Protein AF-X1J2A8-F1 (afdb_monomer_lite)

Secondary structure (DSSP, 8-state):
------HHHHHHHHHHHHHHHHTB-TTSPBPTT-SB-S--EEEEEEE-TTSEEEEEETTEEEEEEE--SSEEEE-SSSS-EEEE-SSEEEEEEE---BSSS-TTSSSPPP-EEEEEEE-----

Sequence (123 aa):
GYTVFNTDEGIKAIKDQLTNLLSIDSNLTPVSNSYWSKNMNYKVYFYDDSGTRKVYTNGILTSEGSFTYPFTHRDDWTSYYTVISEPTVVVTINAGPGKFRLKLVDPIPDIIRSSSHEWEAKK

Structure (mmCIF, N/CA/C/O backbone):
data_AF-X1J2A8-F1
#
_entry.id   AF-X1J2A8-F1
#
loop_
_atom_site.group_PDB
_atom_site.id
_atom_site.type_symbol
_atom_site.label_atom_id
_atom_site.label_alt_id
_atom_site.label_comp_id
_atom_site.label_asym_id
_atom_site.label_entity_id
_atom_site.label_seq_id
_atom_site.pdbx_PDB_ins_code
_atom_site.Cartn_x
_atom_site.Cartn_y
_atom_site.Cartn_z
_atom_site.occupancy
_atom_site.B_iso_or_equiv
_atom_site.auth_seq_id
_atom_site.auth_comp_id
_atom_site.auth_asym_id
_atom_site.auth_atom_id
_atom_site.pdbx_PDB_model_num
ATOM 1 N N . GLY A 1 1 ? 12.972 -13.974 -14.569 1.00 66.50 1 GLY A N 1
ATOM 2 C CA . GLY A 1 1 ? 11.847 -14.074 -15.523 1.00 66.50 1 GLY A CA 1
ATOM 3 C C . GLY A 1 1 ? 11.122 -12.747 -15.530 1.00 66.50 1 GLY A C 1
ATOM 4 O O . GLY A 1 1 ? 11.331 -12.006 -14.587 1.00 66.50 1 GLY A O 1
ATOM 5 N N . TYR A 1 2 ? 10.336 -12.446 -16.563 1.00 84.56 2 TYR A N 1
ATOM 6 C CA . TYR A 1 2 ? 9.557 -11.203 -16.636 1.00 84.56 2 TYR A CA 1
ATOM 7 C C . TYR A 1 2 ? 8.244 -11.358 -15.857 1.00 84.56 2 TYR A C 1
ATOM 9 O O . TYR A 1 2 ? 7.451 -12.247 -16.168 1.00 84.56 2 TYR A O 1
ATOM 17 N N . THR A 1 3 ? 8.030 -10.521 -14.849 1.00 90.19 3 THR A N 1
ATOM 18 C CA . THR A 1 3 ? 6.923 -10.583 -13.892 1.00 90.19 3 THR A CA 1
ATOM 19 C C . THR A 1 3 ? 6.175 -9.259 -13.910 1.00 90.19 3 THR A C 1
ATOM 21 O O . THR A 1 3 ? 6.776 -8.205 -13.733 1.00 90.19 3 THR A O 1
ATOM 24 N N . VAL A 1 4 ? 4.858 -9.316 -14.101 1.00 93.75 4 VAL A N 1
ATOM 25 C CA . VAL A 1 4 ? 3.956 -8.158 -14.043 1.00 93.75 4 VAL A CA 1
ATOM 26 C C . VAL A 1 4 ? 2.805 -8.514 -13.117 1.00 93.75 4 VAL A C 1
ATOM 28 O O . VAL A 1 4 ? 2.193 -9.575 -13.271 1.00 93.75 4 VAL A O 1
ATOM 31 N N . PHE A 1 5 ? 2.520 -7.659 -12.137 1.00 94.62 5 PHE A N 1
ATOM 32 C CA . PHE A 1 5 ? 1.492 -7.959 -11.146 1.00 94.62 5 PHE A CA 1
ATOM 33 C C . PHE A 1 5 ? 0.088 -7.686 -11.692 1.00 94.62 5 PHE A C 1
ATOM 35 O O . PHE A 1 5 ? -0.183 -6.644 -12.289 1.00 94.62 5 PHE A O 1
ATOM 42 N N . ASN A 1 6 ? -0.852 -8.591 -11.407 1.00 95.75 6 ASN A N 1
ATOM 43 C CA . ASN A 1 6 ? -2.274 -8.280 -11.519 1.00 95.75 6 ASN A CA 1
ATOM 44 C C . ASN A 1 6 ? -2.678 -7.429 -10.308 1.00 95.75 6 ASN A C 1
ATOM 46 O O . ASN A 1 6 ? -2.977 -7.955 -9.234 1.00 95.75 6 ASN A O 1
ATOM 50 N N . THR A 1 7 ? -2.638 -6.107 -10.470 1.00 95.88 7 THR A N 1
ATOM 51 C CA . THR A 1 7 ? -2.875 -5.174 -9.364 1.00 95.88 7 THR A CA 1
ATOM 52 C C . THR A 1 7 ? -4.299 -5.244 -8.823 1.00 95.88 7 THR A C 1
ATOM 54 O O . THR A 1 7 ? -4.478 -5.080 -7.621 1.00 95.88 7 THR A O 1
ATOM 57 N N . ASP A 1 8 ? -5.299 -5.542 -9.655 1.00 95.69 8 ASP A N 1
ATOM 58 C CA . ASP A 1 8 ? -6.697 -5.620 -9.213 1.00 95.69 8 ASP A CA 1
ATOM 59 C C . ASP A 1 8 ? -6.907 -6.791 -8.247 1.00 95.69 8 ASP A C 1
ATOM 61 O O . ASP A 1 8 ? -7.464 -6.622 -7.161 1.00 95.69 8 ASP A O 1
ATOM 65 N N . GLU A 1 9 ? -6.404 -7.974 -8.607 1.00 96.50 9 GLU A N 1
ATOM 66 C CA . GLU A 1 9 ? -6.449 -9.148 -7.729 1.00 96.50 9 GLU A CA 1
ATOM 67 C C . GLU A 1 9 ? -5.527 -8.985 -6.514 1.00 96.50 9 GLU A C 1
ATOM 69 O O . GLU A 1 9 ? -5.900 -9.354 -5.401 1.00 96.50 9 GLU A O 1
ATOM 74 N N . GLY A 1 10 ? -4.360 -8.355 -6.687 1.00 95.06 10 GLY A N 1
ATOM 75 C CA . GLY A 1 10 ? -3.449 -8.041 -5.585 1.00 95.06 10 GLY A CA 1
ATOM 76 C C . GLY A 1 10 ? -4.092 -7.142 -4.524 1.00 95.06 10 GLY A C 1
ATOM 77 O O . GLY A 1 10 ? -3.994 -7.426 -3.332 1.00 95.06 10 GLY A O 1
ATOM 78 N N . ILE A 1 11 ? -4.805 -6.091 -4.939 1.00 96.88 11 ILE A N 1
ATOM 79 C CA . ILE A 1 11 ? -5.526 -5.196 -4.024 1.00 96.88 11 ILE A CA 1
ATOM 80 C C . ILE A 1 11 ? -6.656 -5.927 -3.294 1.00 96.88 11 ILE A C 1
ATOM 82 O O . ILE A 1 11 ? -6.809 -5.734 -2.085 1.00 96.88 11 ILE A O 1
ATOM 86 N N . LYS A 1 12 ? -7.423 -6.786 -3.982 1.00 95.62 12 LYS A N 1
ATOM 87 C CA . LYS A 1 12 ? -8.456 -7.615 -3.335 1.00 95.62 12 LYS A CA 1
ATOM 88 C C . LYS A 1 12 ? -7.845 -8.532 -2.275 1.00 95.62 12 LYS A C 1
ATOM 90 O O . LYS A 1 12 ? -8.289 -8.509 -1.132 1.00 95.62 12 LYS A O 1
ATOM 95 N N . ALA A 1 13 ? 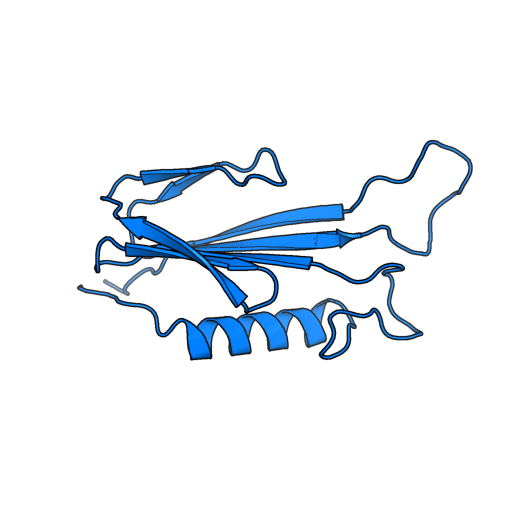-6.775 -9.249 -2.620 1.00 95.00 13 ALA A N 1
ATOM 96 C CA . ALA A 1 13 ? -6.091 -10.152 -1.699 1.00 95.00 13 ALA A CA 1
ATOM 97 C C . ALA A 1 13 ? -5.532 -9.418 -0.467 1.00 95.00 13 ALA A C 1
ATOM 99 O O . ALA A 1 13 ? -5.694 -9.886 0.660 1.00 95.00 13 ALA A O 1
ATOM 100 N N . ILE A 1 14 ? -4.919 -8.244 -0.659 1.00 94.75 14 ILE A N 1
ATOM 101 C CA . ILE A 1 14 ? -4.437 -7.404 0.447 1.00 94.75 14 ILE A CA 1
ATOM 102 C C . ILE A 1 14 ? -5.605 -6.972 1.336 1.00 94.75 14 ILE A C 1
ATOM 104 O O . ILE A 1 14 ? -5.516 -7.087 2.557 1.00 94.75 14 ILE A O 1
ATOM 108 N N . LYS A 1 15 ? -6.712 -6.509 0.745 1.00 94.00 15 LYS A N 1
ATOM 109 C CA . LYS A 1 15 ? -7.895 -6.083 1.500 1.00 94.00 15 LYS A CA 1
ATOM 110 C C . LYS A 1 15 ? -8.476 -7.223 2.338 1.00 94.00 15 LYS A C 1
ATOM 112 O O . LYS A 1 15 ? -8.752 -7.010 3.515 1.00 94.00 15 LYS A O 1
ATOM 117 N N . ASP A 1 16 ? -8.583 -8.421 1.775 1.00 94.06 16 ASP A N 1
ATOM 118 C CA . ASP A 1 16 ? -9.082 -9.595 2.494 1.00 94.06 16 ASP A CA 1
ATOM 119 C C . ASP A 1 16 ? -8.176 -9.961 3.679 1.00 94.06 16 ASP A C 1
ATOM 121 O O . ASP A 1 16 ? -8.661 -10.232 4.780 1.00 94.06 16 ASP A O 1
ATOM 125 N N . GLN A 1 17 ? -6.850 -9.904 3.498 1.00 93.50 17 GLN A N 1
ATOM 126 C CA . GLN A 1 17 ? -5.899 -10.109 4.595 1.00 93.50 17 GLN A CA 1
ATOM 127 C C . GLN A 1 17 ? -6.052 -9.044 5.690 1.00 93.50 17 GLN A C 1
ATOM 129 O O . GLN A 1 17 ? -6.059 -9.385 6.871 1.00 93.50 17 GLN A O 1
ATOM 134 N N . LEU A 1 18 ? -6.230 -7.769 5.330 1.00 92.19 18 LEU A N 1
ATOM 135 C CA . LEU A 1 18 ? -6.449 -6.691 6.300 1.00 92.19 18 LEU A CA 1
ATOM 136 C C . LEU A 1 18 ? -7.728 -6.903 7.116 1.00 92.19 18 LEU A C 1
ATOM 138 O O . LEU A 1 18 ? -7.684 -6.837 8.344 1.00 92.19 18 LEU A O 1
ATOM 142 N N . THR A 1 19 ? -8.847 -7.195 6.449 1.00 92.31 19 THR A N 1
ATOM 143 C CA . THR A 1 19 ? -10.140 -7.493 7.083 1.00 92.31 19 THR A CA 1
ATOM 144 C C . THR A 1 19 ? -10.008 -8.630 8.097 1.00 92.31 19 THR A C 1
ATOM 146 O O . THR A 1 19 ? -10.448 -8.485 9.241 1.00 92.31 19 THR A O 1
ATOM 149 N N . ASN A 1 20 ? -9.332 -9.717 7.717 1.00 88.94 20 ASN A N 1
ATOM 150 C CA . ASN A 1 20 ? -9.179 -10.900 8.562 1.00 88.94 20 ASN A CA 1
ATOM 151 C C . ASN A 1 20 ? -8.212 -10.691 9.736 1.00 88.94 20 ASN A C 1
ATOM 153 O O . ASN A 1 20 ? -8.503 -11.112 10.853 1.00 88.94 20 ASN A O 1
ATOM 157 N N . LEU A 1 21 ? -7.063 -10.052 9.504 1.00 90.69 21 LEU A N 1
ATOM 158 C CA . LEU A 1 21 ? -6.003 -9.932 10.511 1.00 90.69 21 LEU A CA 1
ATOM 159 C C . LEU A 1 21 ? -6.233 -8.781 11.495 1.00 90.69 21 LEU A C 1
ATOM 161 O O . LEU A 1 21 ? -5.767 -8.844 12.632 1.00 90.69 21 LEU A O 1
ATOM 165 N N . LEU A 1 22 ? -6.919 -7.717 11.069 1.00 90.25 22 LEU A N 1
ATOM 166 C CA . LEU A 1 22 ? -7.101 -6.503 11.872 1.00 90.25 22 LEU A CA 1
ATOM 167 C C . LEU A 1 22 ? -8.506 -6.362 12.461 1.00 90.25 22 LEU A C 1
ATOM 169 O O . LEU A 1 22 ? -8.764 -5.389 13.176 1.00 90.25 22 LEU A O 1
ATOM 173 N N . SER A 1 23 ? -9.401 -7.318 12.201 1.00 91.00 23 SER A N 1
ATOM 174 C CA . SER A 1 23 ? -10.801 -7.263 12.632 1.00 91.00 23 SER A CA 1
ATOM 175 C C . SER A 1 23 ? -11.439 -5.928 12.228 1.00 91.00 23 SER A C 1
ATOM 177 O O . SER A 1 23 ? -11.832 -5.114 13.072 1.00 91.00 23 SER A O 1
ATOM 179 N N . ILE A 1 24 ? -11.478 -5.671 10.924 1.00 91.62 24 ILE A N 1
ATOM 180 C CA . ILE A 1 24 ? -12.102 -4.489 10.314 1.00 91.62 24 ILE A CA 1
ATOM 181 C C . ILE A 1 24 ? -13.101 -4.935 9.247 1.00 91.62 24 ILE A C 1
ATOM 183 O O . ILE A 1 24 ? -12.996 -6.046 8.741 1.00 91.62 24 ILE A O 1
ATOM 187 N N . ASP A 1 25 ? -14.063 -4.089 8.899 1.00 91.31 25 ASP A N 1
ATOM 188 C CA . ASP A 1 25 ? -15.028 -4.366 7.835 1.00 91.31 25 ASP A CA 1
ATOM 189 C C . ASP A 1 25 ? -14.506 -3.972 6.436 1.00 91.31 25 ASP A C 1
ATOM 191 O O . ASP A 1 25 ? -13.367 -3.529 6.251 1.00 91.31 25 ASP A O 1
ATOM 195 N N . SER A 1 26 ? -15.358 -4.120 5.417 1.00 87.75 26 SER A N 1
ATOM 196 C CA . SER A 1 26 ? -15.031 -3.778 4.028 1.00 87.75 26 SER A CA 1
ATOM 197 C C . SER A 1 26 ? -14.781 -2.285 3.788 1.00 87.75 26 SER A C 1
ATOM 199 O O . SER A 1 26 ? -14.242 -1.929 2.737 1.00 87.75 26 SER A O 1
ATOM 201 N N . ASN A 1 27 ? -15.179 -1.421 4.721 1.00 91.00 27 ASN A N 1
ATOM 202 C CA . ASN A 1 27 ? -14.979 0.025 4.683 1.00 91.00 27 ASN A CA 1
ATOM 203 C C . ASN A 1 27 ? -13.754 0.454 5.500 1.00 91.00 27 ASN A C 1
A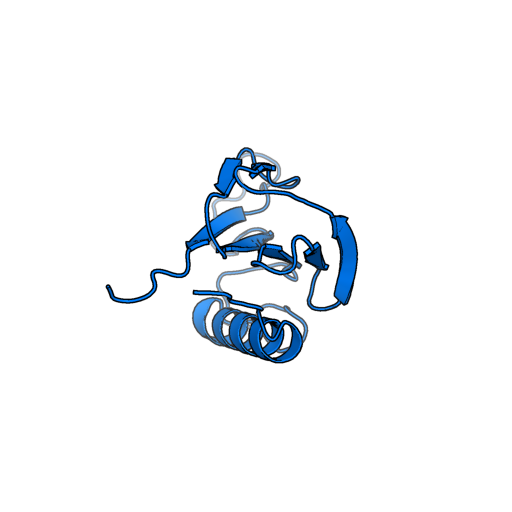TOM 205 O O . ASN A 1 27 ? -13.552 1.649 5.713 1.00 91.00 27 ASN A O 1
ATOM 209 N N . LEU A 1 28 ? -12.928 -0.510 5.932 1.00 92.50 28 LEU A N 1
ATOM 210 C CA . LEU A 1 28 ? -11.768 -0.295 6.797 1.00 92.50 28 LEU A CA 1
ATOM 211 C C . LEU A 1 28 ? -12.152 0.249 8.182 1.00 92.50 28 LEU A C 1
ATOM 213 O O . LEU A 1 28 ? -11.321 0.832 8.884 1.00 92.50 28 LEU A O 1
ATOM 217 N N . THR A 1 29 ? -13.408 0.059 8.589 1.00 93.81 29 THR A N 1
ATOM 218 C CA . THR A 1 29 ? -13.902 0.453 9.904 1.00 93.81 29 THR A CA 1
ATOM 219 C C . THR A 1 29 ? -13.682 -0.692 10.893 1.00 93.81 29 THR A C 1
ATOM 221 O O . THR A 1 29 ? -14.060 -1.831 10.613 1.00 93.81 29 THR A O 1
ATOM 224 N N . PRO A 1 30 ? -13.078 -0.434 12.067 1.00 91.62 30 PRO A N 1
ATOM 225 C CA . PRO A 1 30 ? -12.946 -1.448 13.103 1.00 91.62 30 PRO A CA 1
ATOM 226 C C . PRO A 1 30 ? -14.308 -1.984 13.535 1.00 91.62 30 PRO A C 1
ATOM 228 O O . PRO A 1 30 ? -15.201 -1.210 13.887 1.00 91.62 30 PRO A O 1
ATOM 231 N N . VAL A 1 31 ? -14.457 -3.309 13.576 1.00 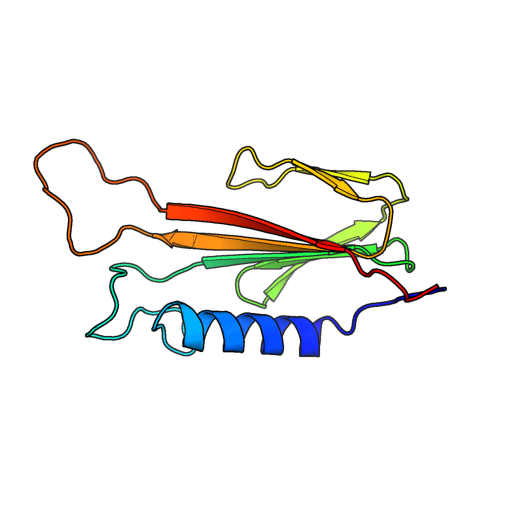91.56 31 VAL A N 1
ATOM 232 C CA . VAL A 1 31 ? -15.674 -3.915 14.133 1.00 91.56 31 VAL A CA 1
ATOM 233 C C . VAL A 1 31 ? -15.767 -3.649 15.644 1.00 91.56 31 VAL A C 1
ATOM 235 O O . VAL A 1 31 ? -14.796 -3.244 16.294 1.00 91.56 31 VAL A O 1
ATOM 238 N N . SER A 1 32 ? -16.941 -3.860 16.243 1.00 86.25 32 SER A N 1
ATOM 239 C CA . SER A 1 32 ? -17.219 -3.487 17.642 1.00 86.25 32 SER A CA 1
ATOM 240 C C . SER A 1 32 ? -16.204 -4.060 18.646 1.00 86.25 32 SER A C 1
ATOM 242 O O . SER A 1 32 ? -15.733 -3.338 19.531 1.00 86.25 32 SER A O 1
ATOM 244 N N . ASN A 1 33 ? -15.791 -5.314 18.453 1.00 85.69 33 ASN A N 1
ATOM 245 C CA . ASN A 1 33 ? -14.802 -6.031 19.264 1.00 85.69 33 ASN A CA 1
ATOM 246 C C . ASN A 1 33 ? -13.341 -5.852 18.798 1.00 85.69 33 ASN A C 1
ATOM 248 O O . ASN A 1 33 ? -12.446 -6.483 19.355 1.00 85.69 33 ASN A O 1
ATOM 252 N N . SER A 1 34 ? -13.076 -5.002 17.803 1.00 87.50 34 SER A N 1
ATOM 253 C CA . SER A 1 34 ? -11.720 -4.738 17.319 1.00 87.50 34 SER A CA 1
ATOM 254 C C . SER A 1 34 ? -10.885 -3.987 18.355 1.00 87.50 34 SER A C 1
ATOM 256 O O . SER A 1 34 ? -11.403 -3.134 19.085 1.00 87.50 34 SER A O 1
ATOM 258 N N . TYR A 1 35 ? -9.578 -4.257 18.373 1.00 87.19 35 TYR A N 1
ATOM 259 C CA . TYR A 1 35 ? -8.601 -3.501 19.160 1.00 87.19 35 TYR A CA 1
ATOM 260 C C . TYR A 1 35 ? -8.490 -2.040 18.690 1.00 87.19 35 TYR A C 1
ATOM 262 O O . TYR A 1 35 ? -8.145 -1.169 19.487 1.00 87.19 35 TYR A O 1
ATOM 270 N N . TRP A 1 36 ? -8.804 -1.749 17.428 1.00 90.69 36 TRP A N 1
ATOM 271 C CA . TRP A 1 36 ? -8.615 -0.437 16.804 1.00 90.69 36 TRP A CA 1
ATOM 272 C C . TRP A 1 36 ? -9.824 0.482 16.992 1.00 90.69 36 TRP A C 1
ATOM 274 O O . TRP A 1 36 ? -10.952 0.019 17.163 1.00 90.69 36 TRP A O 1
ATOM 284 N N . SER A 1 37 ? -9.586 1.797 16.999 1.00 87.00 37 SER A N 1
ATOM 285 C CA . SER A 1 37 ? -10.608 2.799 17.351 1.00 87.00 37 SER A CA 1
ATOM 286 C C . SER A 1 37 ? -10.965 3.793 16.244 1.00 87.00 37 SER A C 1
ATOM 288 O O . SER A 1 37 ? -11.956 4.508 16.381 1.00 87.00 37 SER A O 1
ATOM 290 N N . LYS A 1 38 ? -10.191 3.844 15.156 1.00 89.12 38 LYS A N 1
ATOM 291 C CA . LYS A 1 38 ? -10.439 4.721 14.005 1.00 89.12 38 LYS A CA 1
ATOM 292 C C . LYS A 1 38 ? -10.452 3.917 12.714 1.00 89.12 38 LYS A C 1
ATOM 294 O O . LYS A 1 38 ? -9.865 2.839 12.655 1.00 89.12 38 LYS A O 1
ATOM 299 N N . ASN A 1 39 ? -11.088 4.478 11.688 1.00 91.38 39 ASN A N 1
ATOM 300 C CA . ASN A 1 39 ? -11.011 3.940 10.336 1.00 91.38 39 ASN A CA 1
ATOM 301 C C . ASN A 1 39 ? -9.556 3.887 9.873 1.00 91.38 39 ASN A C 1
ATOM 303 O O . ASN A 1 39 ? -8.794 4.835 10.078 1.00 91.38 39 ASN A O 1
ATOM 307 N N . MET A 1 40 ? -9.197 2.771 9.253 1.00 93.06 40 MET A N 1
ATOM 308 C CA . MET A 1 40 ? -7.848 2.537 8.768 1.00 93.06 40 MET A CA 1
ATOM 309 C C . MET A 1 40 ? -7.656 3.107 7.372 1.00 93.06 40 MET A C 1
ATOM 311 O O . MET A 1 40 ? -8.602 3.254 6.601 1.00 93.06 40 MET A O 1
ATOM 315 N N . ASN A 1 41 ? -6.397 3.369 7.039 1.00 95.25 41 ASN A N 1
ATOM 316 C CA . ASN A 1 41 ? -5.978 3.647 5.675 1.00 95.25 41 ASN A CA 1
ATOM 317 C C . ASN A 1 41 ? -4.789 2.762 5.324 1.00 95.25 41 ASN A C 1
ATOM 319 O O . ASN A 1 41 ? -3.967 2.456 6.187 1.00 95.25 41 ASN A O 1
ATOM 323 N N . TYR A 1 42 ? -4.658 2.385 4.060 1.00 96.00 42 TYR A N 1
ATOM 324 C CA . TYR A 1 42 ? -3.480 1.670 3.588 1.00 96.00 42 TYR A CA 1
ATOM 325 C C . TYR A 1 42 ? -3.021 2.186 2.227 1.00 96.00 42 TYR A C 1
ATOM 327 O O . TYR A 1 42 ? -3.820 2.660 1.416 1.00 96.00 42 TYR A O 1
ATOM 335 N N . LYS A 1 43 ? -1.717 2.083 1.994 1.00 97.19 43 LYS A N 1
ATOM 336 C CA . LYS A 1 43 ? -1.056 2.332 0.719 1.00 97.19 43 LYS A CA 1
ATOM 337 C C . LYS A 1 43 ? -0.414 1.050 0.217 1.00 97.19 43 LYS A C 1
ATOM 339 O O . LYS A 1 43 ? 0.145 0.291 1.006 1.00 97.19 43 LYS A O 1
ATOM 344 N N . VAL A 1 44 ? -0.474 0.831 -1.089 1.00 97.69 44 VAL A N 1
ATOM 345 C CA . VAL A 1 44 ? 0.192 -0.288 -1.759 1.00 97.69 44 VAL A CA 1
ATOM 346 C C . VAL A 1 44 ? 0.994 0.244 -2.929 1.00 97.69 44 VAL A C 1
ATOM 348 O O . VAL A 1 44 ? 0.466 0.995 -3.746 1.00 97.69 44 VAL A O 1
ATOM 351 N N . TYR A 1 45 ? 2.249 -0.170 -3.017 1.00 97.31 45 TYR A N 1
ATOM 352 C CA . TYR A 1 45 ? 3.152 0.132 -4.113 1.00 97.31 45 TYR A CA 1
ATOM 353 C C . TYR A 1 45 ? 3.462 -1.170 -4.843 1.00 97.31 45 TYR A C 1
ATOM 355 O O . TYR A 1 45 ? 3.949 -2.116 -4.228 1.00 97.31 45 TYR A O 1
ATOM 363 N N . PHE A 1 46 ? 3.198 -1.206 -6.142 1.00 97.50 46 PHE A N 1
ATOM 364 C CA . PHE A 1 46 ? 3.607 -2.296 -7.019 1.00 97.50 46 PHE A CA 1
ATOM 365 C C . PHE A 1 46 ? 4.790 -1.832 -7.860 1.00 97.50 46 PHE A C 1
ATOM 367 O O . PHE A 1 46 ? 4.697 -0.804 -8.535 1.00 97.50 46 PHE A O 1
ATOM 374 N N . TYR A 1 47 ? 5.876 -2.593 -7.799 1.00 96.94 47 TYR A N 1
ATOM 375 C CA . TYR A 1 47 ? 7.060 -2.462 -8.639 1.00 96.94 47 TYR A CA 1
ATOM 376 C C . TYR A 1 47 ? 7.219 -3.761 -9.412 1.00 96.94 47 TYR A C 1
ATOM 378 O O . TYR A 1 47 ? 7.346 -4.806 -8.786 1.00 96.94 47 TYR A O 1
ATOM 386 N N . ASP A 1 48 ? 7.213 -3.726 -10.737 1.00 95.75 48 ASP A N 1
ATOM 387 C CA . ASP A 1 48 ? 7.344 -4.937 -11.545 1.00 95.75 48 ASP A CA 1
ATOM 388 C C . ASP A 1 48 ? 8.163 -4.703 -12.823 1.00 95.75 48 ASP A C 1
ATOM 390 O O . ASP A 1 48 ? 8.592 -3.581 -13.116 1.00 95.75 48 ASP A O 1
ATOM 394 N N . ASP A 1 49 ? 8.395 -5.768 -13.592 1.00 95.81 49 ASP A N 1
ATOM 395 C CA . ASP A 1 49 ? 9.301 -5.738 -14.744 1.00 95.81 49 ASP A CA 1
ATOM 396 C C . ASP A 1 49 ? 8.761 -4.904 -15.919 1.00 95.81 49 ASP A C 1
ATOM 398 O O . ASP A 1 49 ? 9.469 -4.682 -16.903 1.00 95.81 49 ASP A O 1
ATOM 402 N N . SER A 1 50 ? 7.536 -4.370 -15.830 1.00 95.25 50 SER A N 1
ATOM 403 C CA . SER A 1 50 ? 7.046 -3.373 -16.788 1.00 95.25 50 SER A CA 1
ATOM 404 C C . SER A 1 50 ? 7.784 -2.037 -16.700 1.00 95.25 50 SER A C 1
ATOM 406 O O . SER A 1 50 ? 7.632 -1.199 -17.589 1.00 95.25 50 SER A O 1
ATOM 408 N N . GLY A 1 51 ? 8.560 -1.812 -15.632 1.00 94.75 51 GLY A N 1
ATOM 409 C CA . GLY A 1 51 ? 9.184 -0.521 -15.352 1.00 94.75 51 GLY A CA 1
ATOM 410 C C . GLY A 1 51 ? 8.165 0.541 -14.936 1.00 94.75 51 GLY A C 1
ATOM 411 O O . GLY A 1 51 ? 8.457 1.736 -14.987 1.00 94.75 51 GLY A O 1
ATOM 412 N N . THR A 1 52 ? 6.959 0.128 -14.534 1.00 95.50 52 THR A N 1
ATOM 413 C CA . THR A 1 52 ? 5.894 1.017 -14.060 1.00 95.50 52 THR A CA 1
ATOM 414 C C . THR A 1 52 ? 5.637 0.793 -12.577 1.00 95.50 52 THR A C 1
ATOM 416 O O . THR A 1 52 ? 5.337 -0.311 -12.135 1.00 95.50 52 THR A O 1
ATOM 419 N N . ARG A 1 53 ? 5.719 1.865 -11.792 1.00 96.38 53 ARG A N 1
ATOM 420 C CA . ARG A 1 53 ? 5.335 1.888 -10.385 1.00 96.38 53 ARG A CA 1
ATOM 421 C C . ARG A 1 53 ? 3.895 2.359 -10.278 1.00 96.38 53 ARG A C 1
ATOM 423 O O . ARG A 1 53 ? 3.609 3.511 -10.612 1.00 96.38 53 ARG A O 1
ATOM 430 N N . LYS A 1 54 ? 3.024 1.534 -9.701 1.00 97.94 54 LYS A N 1
ATOM 431 C CA . LYS A 1 54 ? 1.638 1.911 -9.378 1.00 97.94 54 LYS A CA 1
ATOM 432 C C . LYS A 1 54 ? 1.444 2.026 -7.875 1.00 97.94 54 LYS A C 1
ATOM 434 O O . LYS A 1 54 ? 1.877 1.156 -7.125 1.00 97.94 54 LYS A O 1
ATOM 439 N N . VAL A 1 55 ? 0.794 3.102 -7.440 1.00 97.38 55 VAL A N 1
ATOM 440 C CA . VAL A 1 55 ? 0.525 3.396 -6.030 1.00 97.38 55 VAL A CA 1
ATOM 441 C C . VAL A 1 55 ? -0.970 3.513 -5.812 1.00 97.38 55 VAL A C 1
ATOM 443 O O . VAL A 1 55 ? -1.619 4.392 -6.382 1.00 97.38 55 VAL A O 1
ATOM 446 N N . TYR A 1 56 ? -1.494 2.669 -4.936 1.00 97.94 56 TYR A N 1
ATOM 447 C CA . TYR A 1 56 ? -2.893 2.653 -4.545 1.00 97.94 56 TYR A CA 1
ATOM 448 C C . TYR A 1 56 ? -3.041 3.147 -3.112 1.00 97.94 56 TYR A C 1
ATOM 450 O O . TYR A 1 56 ? -2.258 2.762 -2.248 1.00 97.94 56 TYR A O 1
ATOM 458 N N . THR A 1 57 ? -4.073 3.943 -2.846 1.00 96.81 57 THR A N 1
ATOM 459 C CA . THR A 1 57 ? -4.502 4.310 -1.493 1.00 96.81 57 THR A CA 1
ATOM 460 C C . THR A 1 57 ? -5.925 3.812 -1.291 1.00 96.81 57 THR A C 1
ATOM 462 O O . THR A 1 57 ? -6.813 4.151 -2.070 1.00 96.81 57 THR A O 1
ATOM 465 N N . ASN A 1 58 ? -6.148 2.979 -0.273 1.00 95.88 58 ASN A N 1
ATOM 466 C CA . ASN A 1 58 ? -7.442 2.343 0.005 1.00 95.88 58 ASN A CA 1
ATOM 467 C C . ASN A 1 58 ? -8.054 1.629 -1.219 1.00 95.88 58 ASN A C 1
ATOM 469 O O . ASN A 1 58 ? -9.268 1.623 -1.411 1.00 95.88 58 ASN A O 1
ATOM 473 N N . GLY A 1 59 ? -7.199 1.040 -2.058 1.00 95.50 59 GLY A N 1
ATOM 474 C CA . GLY A 1 59 ? -7.590 0.332 -3.280 1.00 95.50 59 GLY A CA 1
ATOM 475 C C . GLY A 1 59 ? -7.859 1.224 -4.496 1.00 95.50 59 GLY A C 1
ATOM 476 O O . GLY A 1 59 ? -8.191 0.706 -5.555 1.00 95.50 59 GLY A O 1
ATOM 477 N N . ILE A 1 60 ? -7.685 2.542 -4.380 1.00 96.81 60 ILE A N 1
ATOM 478 C CA . ILE A 1 60 ? -7.836 3.494 -5.487 1.00 96.81 60 ILE A CA 1
ATOM 479 C C . ILE A 1 60 ? -6.450 3.875 -6.003 1.00 96.81 60 ILE A C 1
ATOM 481 O O . ILE A 1 60 ? -5.588 4.249 -5.209 1.00 96.81 60 ILE A O 1
ATOM 485 N N . LEU A 1 61 ? -6.222 3.802 -7.318 1.00 9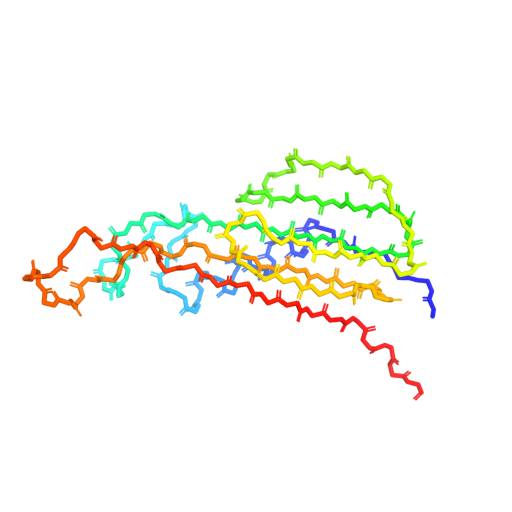7.62 61 LEU A N 1
ATOM 486 C CA . LEU A 1 61 ? -4.966 4.246 -7.930 1.00 97.62 61 LEU A CA 1
ATOM 487 C C . LEU A 1 61 ? -4.797 5.758 -7.720 1.00 97.62 61 LEU A C 1
ATOM 489 O O . LEU A 1 61 ? -5.624 6.552 -8.160 1.00 97.62 61 LEU A O 1
ATOM 493 N N . THR A 1 62 ? -3.719 6.154 -7.049 1.00 97.44 62 THR A N 1
ATOM 494 C CA . THR A 1 62 ? -3.427 7.559 -6.713 1.00 97.44 62 THR A CA 1
ATOM 495 C C . THR A 1 62 ? -2.190 8.110 -7.412 1.00 97.44 62 THR A C 1
ATOM 497 O O . THR A 1 62 ? -2.048 9.322 -7.539 1.00 97.44 62 THR A O 1
ATOM 500 N N . SER A 1 63 ? -1.272 7.247 -7.848 1.00 96.69 63 SER A N 1
ATOM 501 C CA . SER A 1 63 ? -0.089 7.657 -8.606 1.00 96.69 63 SER A CA 1
ATOM 502 C C . SER A 1 63 ? 0.403 6.507 -9.471 1.00 96.69 63 SER A C 1
ATOM 504 O O . SER A 1 63 ? 0.405 5.353 -9.048 1.00 96.69 63 SER A O 1
ATOM 506 N N . GLU A 1 64 ? 0.870 6.847 -10.661 1.00 97.25 64 GLU A N 1
ATOM 507 C CA . GLU A 1 64 ? 1.561 5.948 -11.572 1.00 97.25 64 GLU A CA 1
ATOM 508 C C . GLU A 1 64 ? 2.777 6.682 -12.139 1.00 97.25 64 GLU A C 1
ATOM 510 O O . GLU A 1 64 ? 2.740 7.901 -12.326 1.00 97.25 64 GLU A O 1
ATOM 515 N N . GLY A 1 65 ? 3.876 5.971 -12.359 1.00 96.19 65 GLY A N 1
ATOM 516 C CA . GLY A 1 65 ? 5.066 6.557 -12.965 1.00 96.19 65 GLY A CA 1
ATOM 517 C C . GLY A 1 65 ? 6.107 5.511 -13.318 1.00 96.19 65 GLY A C 1
ATOM 518 O O . GLY A 1 65 ? 6.088 4.404 -12.790 1.00 96.19 65 GLY A O 1
ATOM 519 N N . SER A 1 66 ? 7.022 5.864 -14.211 1.00 96.88 66 SER A N 1
ATOM 520 C CA . SER A 1 66 ? 8.096 4.963 -14.620 1.00 96.88 66 SER A CA 1
ATOM 521 C C . SER A 1 66 ? 9.185 4.851 -13.552 1.00 96.88 66 SER A C 1
ATOM 523 O O . SER A 1 66 ? 9.462 5.805 -12.822 1.00 96.88 66 SER A O 1
ATOM 525 N N . PHE A 1 67 ? 9.827 3.690 -13.482 1.00 96.38 67 PHE A N 1
ATOM 526 C CA . PHE A 1 67 ? 10.992 3.431 -12.645 1.00 96.38 67 PHE A CA 1
ATOM 527 C C . PHE A 1 67 ? 11.904 2.389 -13.313 1.00 96.38 67 PHE A C 1
ATOM 529 O O . PHE A 1 67 ? 11.506 1.707 -14.254 1.00 96.38 67 PHE A O 1
ATOM 536 N N . THR A 1 68 ? 13.132 2.257 -12.821 1.00 96.00 68 THR A N 1
ATOM 537 C CA . THR A 1 68 ? 14.090 1.237 -13.269 1.00 96.00 68 THR A CA 1
ATOM 538 C C . THR A 1 68 ? 14.787 0.627 -12.067 1.00 96.00 68 THR A C 1
ATOM 540 O O . THR A 1 68 ? 15.087 1.348 -11.116 1.00 96.00 68 THR A O 1
ATOM 543 N N . TYR A 1 69 ? 15.083 -0.670 -12.116 1.00 94.25 69 TYR A N 1
ATOM 544 C CA . TYR A 1 69 ? 15.877 -1.328 -11.081 1.00 94.25 69 TYR A CA 1
ATOM 545 C C . TYR A 1 69 ? 17.364 -0.922 -11.156 1.00 94.25 69 TYR A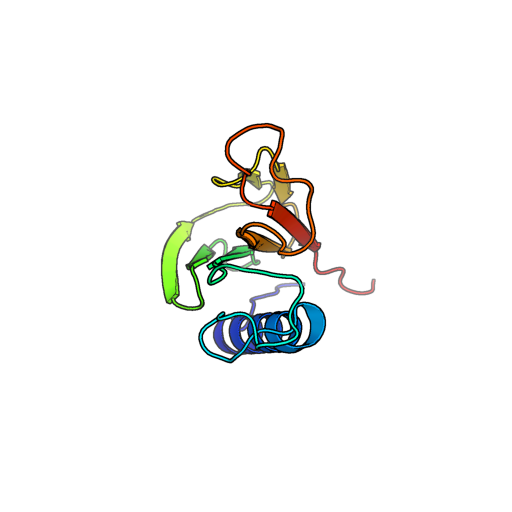 C 1
ATOM 547 O O . TYR A 1 69 ? 17.893 -0.763 -12.259 1.00 94.25 69 TYR A O 1
ATOM 555 N N . PRO A 1 70 ? 18.067 -0.819 -10.014 1.00 95.88 70 PRO A N 1
ATOM 556 C CA . PRO A 1 70 ? 17.513 -0.761 -8.662 1.00 95.88 70 PRO A CA 1
ATOM 557 C C . PRO A 1 70 ? 16.821 0.588 -8.399 1.00 95.88 70 PRO A C 1
ATOM 559 O O . PRO A 1 70 ? 17.261 1.628 -8.889 1.00 95.88 70 PRO A O 1
ATOM 562 N N . PHE A 1 71 ? 15.769 0.586 -7.581 1.00 95.38 71 PHE A N 1
ATOM 563 C CA . PHE A 1 71 ? 15.014 1.789 -7.229 1.00 95.38 71 PHE A CA 1
ATOM 564 C C . PHE A 1 71 ? 14.883 1.950 -5.716 1.00 95.38 71 PHE A C 1
ATOM 566 O O . PHE A 1 71 ? 14.435 1.040 -5.024 1.00 95.38 71 PHE A O 1
ATOM 573 N N . THR A 1 72 ? 15.212 3.126 -5.184 1.00 96.06 72 THR A N 1
ATOM 574 C CA . THR A 1 72 ? 15.029 3.410 -3.755 1.00 96.06 72 THR A CA 1
ATOM 575 C C . THR A 1 72 ? 13.570 3.751 -3.467 1.00 96.06 72 THR A C 1
ATOM 577 O O . THR A 1 72 ? 13.090 4.830 -3.816 1.00 96.06 72 THR A O 1
ATOM 580 N N . HIS A 1 73 ? 12.866 2.847 -2.789 1.00 95.50 73 HIS A N 1
ATOM 581 C CA . HIS A 1 73 ? 11.557 3.130 -2.219 1.00 95.50 73 HIS A CA 1
ATOM 582 C C . HIS A 1 73 ? 11.714 3.875 -0.892 1.00 95.50 73 HIS A C 1
ATOM 584 O O . HIS A 1 73 ? 12.506 3.482 -0.034 1.00 95.50 73 HIS A O 1
ATOM 590 N N . ARG A 1 74 ? 10.907 4.919 -0.706 1.00 94.56 74 ARG A N 1
ATOM 591 C CA . ARG A 1 74 ? 10.715 5.604 0.569 1.00 94.56 74 ARG A CA 1
ATOM 592 C C . ARG A 1 74 ? 9.219 5.771 0.786 1.00 94.56 74 ARG A C 1
ATOM 594 O O . ARG A 1 74 ? 8.541 6.319 -0.080 1.00 94.56 74 ARG A O 1
ATOM 601 N N . ASP A 1 75 ? 8.729 5.284 1.914 1.00 91.19 75 ASP A N 1
ATOM 602 C CA . ASP A 1 75 ? 7.328 5.427 2.280 1.00 91.19 75 ASP A CA 1
ATOM 603 C C . ASP A 1 75 ? 7.062 6.852 2.788 1.00 91.19 75 ASP A C 1
ATOM 605 O O . ASP A 1 75 ? 7.870 7.424 3.516 1.00 91.19 75 ASP A O 1
ATOM 609 N N . ASP A 1 76 ? 5.936 7.448 2.394 1.00 87.44 76 ASP A N 1
ATOM 610 C CA . ASP A 1 76 ? 5.633 8.840 2.766 1.00 87.44 76 ASP A CA 1
ATOM 611 C C . ASP A 1 76 ? 5.042 8.964 4.179 1.00 87.44 76 ASP A C 1
ATOM 613 O O . ASP A 1 76 ? 4.944 10.067 4.717 1.00 87.44 76 ASP A O 1
ATOM 617 N N . TRP A 1 77 ? 4.549 7.862 4.752 1.00 88.50 77 TRP A N 1
ATOM 618 C CA . TRP A 1 77 ? 3.867 7.847 6.050 1.00 88.50 77 TRP A CA 1
ATOM 619 C C . TRP A 1 77 ? 4.779 7.398 7.190 1.00 88.50 77 TRP A C 1
ATOM 621 O O . TRP A 1 77 ? 4.469 7.621 8.360 1.00 88.50 77 TRP A O 1
ATOM 631 N N . THR A 1 78 ? 5.902 6.772 6.864 1.00 89.12 78 THR A N 1
ATOM 632 C CA . THR A 1 78 ? 6.866 6.232 7.814 1.00 89.12 78 THR A CA 1
ATOM 633 C C . THR A 1 78 ? 8.287 6.610 7.401 1.00 89.12 78 THR A C 1
ATOM 635 O O . THR A 1 78 ? 8.534 7.168 6.339 1.00 89.12 78 THR A O 1
ATOM 638 N N . SER A 1 79 ? 9.271 6.308 8.244 1.00 88.25 79 SER A N 1
ATOM 639 C CA . SER A 1 79 ? 10.685 6.392 7.863 1.00 88.25 79 SER A CA 1
ATOM 640 C C . SER A 1 79 ? 11.173 5.148 7.108 1.00 88.25 79 SER A C 1
ATOM 642 O O . SER A 1 79 ? 12.380 4.998 6.913 1.00 88.25 79 SER A O 1
ATOM 644 N N . TYR A 1 80 ? 10.267 4.245 6.713 1.00 90.44 80 TYR A N 1
ATOM 645 C CA . TYR A 1 80 ? 10.619 3.021 6.010 1.00 90.44 80 TYR A CA 1
ATOM 646 C C . TYR A 1 80 ? 11.198 3.337 4.631 1.00 90.44 80 TYR A C 1
ATOM 648 O O . TYR A 1 80 ? 10.643 4.116 3.852 1.00 90.44 80 TYR A O 1
ATOM 656 N N . TYR A 1 81 ? 12.324 2.705 4.330 1.00 93.69 81 TYR A N 1
ATOM 657 C CA . TYR A 1 81 ? 12.935 2.738 3.016 1.00 93.69 81 TYR A CA 1
ATOM 658 C C . TYR A 1 81 ? 13.529 1.368 2.708 1.00 93.69 81 TYR A C 1
ATOM 660 O O . TYR A 1 81 ? 13.940 0.638 3.611 1.00 93.69 81 TYR A O 1
ATOM 668 N N . THR A 1 82 ? 13.560 1.021 1.428 1.00 94.38 82 THR A N 1
ATOM 669 C CA . THR A 1 82 ? 14.178 -0.211 0.937 1.00 94.38 82 THR A CA 1
ATOM 670 C C . THR A 1 82 ? 14.652 -0.012 -0.501 1.00 94.38 82 THR A C 1
ATOM 672 O O . THR A 1 82 ? 14.177 0.891 -1.198 1.00 94.38 82 THR A O 1
ATOM 675 N N . VAL A 1 83 ? 15.605 -0.826 -0.947 1.00 95.44 83 VAL A N 1
ATOM 676 C CA . VAL A 1 83 ? 16.054 -0.842 -2.342 1.00 95.44 83 VAL A CA 1
ATOM 677 C C . VAL A 1 83 ? 15.299 -1.943 -3.062 1.00 95.44 83 VAL A C 1
ATOM 679 O O . VAL A 1 83 ? 15.477 -3.114 -2.765 1.00 95.44 83 VAL A O 1
ATOM 682 N N . ILE A 1 84 ? 14.478 -1.552 -4.026 1.00 95.62 84 ILE A N 1
ATOM 683 C CA . ILE A 1 84 ? 13.745 -2.467 -4.884 1.00 95.62 84 ILE A CA 1
ATOM 684 C C . ILE A 1 84 ? 14.682 -2.906 -6.007 1.00 95.62 84 ILE A C 1
ATOM 686 O O . ILE A 1 84 ? 15.078 -2.086 -6.840 1.00 95.62 84 ILE A O 1
ATOM 690 N N . SER A 1 85 ? 15.048 -4.183 -6.021 1.00 94.38 85 SER A N 1
ATOM 691 C CA . SER A 1 85 ? 15.940 -4.760 -7.038 1.00 94.38 85 SER A CA 1
ATOM 692 C C . SER A 1 85 ? 15.253 -5.757 -7.972 1.00 94.38 85 SER A C 1
ATOM 694 O O . SER A 1 85 ? 15.791 -6.072 -9.032 1.00 94.38 85 SER A O 1
ATOM 696 N N . GLU A 1 86 ? 14.051 -6.189 -7.606 1.00 93.94 86 GLU A N 1
ATOM 697 C CA . GLU A 1 86 ? 13.223 -7.142 -8.334 1.00 93.94 86 GLU A CA 1
ATOM 698 C C . GLU A 1 86 ? 11.732 -6.783 -8.166 1.00 93.94 86 GLU A C 1
ATOM 700 O O . GLU A 1 86 ? 11.411 -5.794 -7.494 1.00 93.94 86 GLU A O 1
ATOM 705 N N . PRO A 1 87 ? 10.800 -7.495 -8.822 1.00 96.00 87 PRO A N 1
ATOM 706 C CA . PRO A 1 87 ? 9.373 -7.267 -8.644 1.00 96.00 87 PRO A CA 1
ATOM 707 C C . PRO A 1 87 ? 8.956 -7.378 -7.175 1.00 96.00 87 PRO A C 1
ATOM 709 O O . PRO A 1 87 ? 9.072 -8.434 -6.557 1.00 96.00 87 PRO A O 1
ATOM 712 N N . THR A 1 88 ? 8.434 -6.286 -6.622 1.00 96.12 88 THR A N 1
ATOM 713 C CA . THR A 1 88 ? 8.180 -6.137 -5.187 1.00 96.12 88 THR A CA 1
ATOM 714 C C . THR A 1 88 ? 6.860 -5.422 -4.951 1.00 96.12 88 THR A C 1
ATOM 716 O O . THR A 1 88 ? 6.523 -4.440 -5.620 1.00 96.12 88 THR A O 1
ATOM 719 N N . VAL A 1 89 ? 6.127 -5.884 -3.941 1.00 96.56 89 VAL A N 1
ATOM 720 C CA . VAL A 1 89 ? 4.950 -5.196 -3.409 1.00 96.56 89 VAL A CA 1
ATOM 721 C C . VAL A 1 89 ? 5.305 -4.610 -2.051 1.00 96.56 89 VAL A C 1
ATOM 723 O O . VAL A 1 89 ? 5.753 -5.332 -1.164 1.00 96.56 89 VAL A O 1
ATOM 726 N N . VAL A 1 90 ? 5.096 -3.308 -1.866 1.00 96.69 90 VAL A N 1
ATOM 727 C CA . VAL A 1 90 ? 5.235 -2.646 -0.560 1.00 96.69 90 VAL A CA 1
ATOM 728 C C . VAL A 1 90 ? 3.855 -2.258 -0.059 1.00 96.69 90 VAL A C 1
ATOM 730 O O . VAL A 1 90 ? 3.090 -1.626 -0.783 1.00 96.69 90 VAL A O 1
ATOM 733 N N . VAL A 1 91 ? 3.531 -2.616 1.180 1.00 96.56 91 VAL A N 1
ATOM 734 C CA . VAL A 1 91 ? 2.258 -2.288 1.823 1.00 96.56 91 VAL A CA 1
ATOM 735 C C . VAL A 1 91 ? 2.531 -1.481 3.081 1.00 96.56 91 VAL A C 1
ATOM 737 O O . VAL A 1 91 ? 3.292 -1.907 3.949 1.00 96.56 91 VAL A O 1
ATOM 740 N N . THR A 1 92 ? 1.859 -0.341 3.199 1.00 96.88 92 THR A N 1
ATOM 741 C CA . THR A 1 92 ? 1.866 0.494 4.397 1.00 96.88 92 THR A CA 1
ATOM 742 C C . THR A 1 92 ? 0.458 0.606 4.947 1.00 96.88 92 THR A C 1
ATOM 744 O O . THR A 1 92 ? -0.464 0.984 4.233 1.00 96.88 92 THR A O 1
ATOM 747 N N . ILE A 1 93 ? 0.284 0.308 6.228 1.00 95.44 93 ILE A N 1
ATOM 748 C CA . ILE A 1 93 ? -1.005 0.326 6.916 1.00 95.44 93 ILE A CA 1
ATOM 749 C C . ILE A 1 93 ? -0.935 1.374 8.017 1.00 95.44 93 ILE A C 1
ATOM 751 O O . ILE A 1 93 ? -0.066 1.297 8.883 1.00 95.44 93 ILE A O 1
ATOM 755 N N . ASN A 1 94 ? -1.871 2.319 8.012 1.00 94.88 94 ASN A N 1
ATOM 756 C CA . ASN A 1 94 ? -2.198 3.155 9.157 1.00 94.88 94 ASN A CA 1
ATOM 757 C C . ASN A 1 94 ? -3.454 2.583 9.835 1.00 94.88 94 ASN A C 1
ATOM 759 O O . ASN A 1 94 ? -4.570 2.737 9.334 1.00 94.88 94 ASN A O 1
ATOM 763 N N . ALA A 1 95 ? -3.259 1.933 10.982 1.00 90.81 95 ALA A N 1
ATOM 764 C CA . ALA A 1 95 ? -4.324 1.314 11.767 1.00 90.81 95 ALA A CA 1
ATOM 765 C C . ALA A 1 95 ? -4.997 2.282 12.764 1.00 90.81 95 ALA A C 1
ATOM 767 O O . ALA A 1 95 ? -5.942 1.908 13.463 1.00 90.81 95 ALA A O 1
ATOM 768 N N . GLY A 1 96 ? -4.508 3.522 12.861 1.00 88.56 96 GLY A N 1
ATOM 769 C CA . GLY A 1 96 ? -4.932 4.477 13.876 1.00 88.56 96 GLY A CA 1
ATOM 770 C C . GLY A 1 96 ? -4.540 4.048 15.301 1.00 88.56 96 GLY A C 1
ATOM 771 O O . GLY A 1 96 ? -3.685 3.176 15.496 1.00 88.56 96 GLY A O 1
ATOM 772 N N . PRO A 1 97 ? -5.133 4.666 16.335 1.00 87.00 97 PRO A N 1
ATOM 773 C CA . PRO A 1 97 ? -4.854 4.330 17.722 1.00 87.00 97 PRO A CA 1
ATOM 774 C C . PRO A 1 97 ? -5.646 3.097 18.188 1.00 87.00 97 PRO A C 1
ATOM 776 O O . PRO A 1 97 ? -6.803 2.877 17.810 1.00 87.00 97 PRO A O 1
ATOM 779 N N . GLY A 1 98 ? -5.035 2.304 19.070 1.00 85.00 98 GLY A N 1
ATOM 780 C CA . GLY A 1 98 ? -5.701 1.194 19.762 1.00 85.00 98 GLY A CA 1
ATOM 781 C C . GLY A 1 98 ? -6.579 1.653 20.937 1.00 85.00 98 GLY A C 1
ATOM 782 O O . GLY A 1 98 ? -6.271 2.648 21.589 1.00 85.00 98 GLY A O 1
ATOM 783 N N . LYS A 1 99 ? -7.652 0.908 21.240 1.00 80.50 99 LYS A N 1
ATOM 784 C CA . LYS A 1 99 ? -8.646 1.206 22.293 1.00 80.50 99 LYS A CA 1
ATOM 785 C C . LYS A 1 99 ? -8.100 1.071 23.719 1.00 80.50 99 LYS A C 1
ATOM 787 O O . LYS A 1 99 ? -8.453 1.861 24.590 1.00 80.50 99 LYS A O 1
ATOM 792 N N . PHE A 1 100 ? -7.273 0.062 23.983 1.00 71.69 100 PHE A N 1
ATOM 793 C CA . PHE A 1 100 ? -6.862 -0.294 25.346 1.00 71.69 100 PHE A CA 1
ATOM 794 C C . PHE A 1 100 ? -5.511 0.325 25.709 1.00 71.69 100 PHE A C 1
ATOM 796 O O . PHE A 1 100 ? -4.495 -0.367 25.678 1.00 71.69 100 PHE A O 1
ATOM 803 N N . ARG A 1 101 ? -5.483 1.630 26.030 1.00 64.56 101 ARG A N 1
ATOM 804 C CA . ARG A 1 101 ? -4.277 2.320 26.538 1.00 64.56 101 ARG A CA 1
ATOM 805 C C . ARG A 1 101 ? -4.596 3.373 27.604 1.00 64.56 101 ARG A C 1
ATOM 807 O O . ARG A 1 101 ? -5.673 3.966 27.614 1.00 64.56 101 ARG A O 1
ATOM 814 N N . LEU A 1 102 ? -3.639 3.583 28.511 1.00 62.47 102 LEU A N 1
ATOM 815 C CA . LEU A 1 102 ? -3.691 4.593 29.573 1.00 62.47 102 LEU A CA 1
ATOM 816 C C . LEU A 1 102 ? -3.747 5.999 28.953 1.00 62.47 102 LEU A C 1
ATOM 818 O O . LEU A 1 102 ? -2.802 6.424 28.301 1.00 62.47 102 LEU A O 1
ATOM 822 N N . LYS A 1 103 ? -4.845 6.727 29.186 1.00 60.16 103 LYS A N 1
ATOM 823 C CA . LYS A 1 103 ? -5.131 8.067 28.624 1.00 60.16 103 LYS A CA 1
ATOM 824 C C . LYS A 1 103 ? -4.258 9.208 29.180 1.00 60.16 103 LYS A C 1
ATOM 826 O O . LYS A 1 103 ? -4.516 10.365 28.876 1.00 60.16 103 LYS A O 1
ATOM 831 N N . LEU A 1 104 ? -3.292 8.904 30.046 1.00 64.75 104 LEU A N 1
ATOM 832 C CA . LEU A 1 104 ? -2.602 9.895 30.880 1.00 64.75 104 LEU A CA 1
ATOM 833 C C . LEU A 1 104 ? -1.374 10.546 30.219 1.00 64.75 104 LEU A C 1
ATOM 835 O O . LEU A 1 104 ? -0.805 11.451 30.817 1.00 64.75 104 LEU A O 1
ATOM 839 N N . VAL A 1 105 ? -0.958 10.118 29.021 1.00 56.38 105 VAL A N 1
ATOM 840 C CA . VAL A 1 105 ? 0.264 10.618 28.366 1.00 56.38 105 VAL A CA 1
ATOM 841 C C . VAL A 1 105 ? -0.007 10.881 26.878 1.00 56.38 105 VAL A C 1
ATOM 843 O O . VAL A 1 105 ? -0.268 9.933 26.144 1.00 56.38 105 VAL A O 1
ATOM 846 N N . ASP A 1 106 ? 0.064 12.160 26.485 1.00 56.72 106 ASP A N 1
ATOM 847 C CA . ASP A 1 106 ? 0.097 12.724 25.118 1.00 56.72 106 ASP A CA 1
ATOM 848 C C . ASP A 1 106 ? -1.046 12.398 24.123 1.00 56.72 106 ASP A C 1
ATOM 850 O O . ASP A 1 106 ? -1.784 11.419 24.267 1.00 56.72 106 ASP A O 1
ATOM 854 N N . PRO A 1 107 ? -1.243 13.231 23.073 1.00 62.41 107 PRO A N 1
ATOM 855 C CA . PRO A 1 107 ? -2.081 12.854 21.940 1.00 62.41 107 PRO A CA 1
ATOM 856 C C . PRO A 1 107 ? -1.549 11.561 21.311 1.00 62.41 107 PRO A C 1
ATOM 858 O O . PRO A 1 107 ? -0.391 11.466 20.911 1.00 62.41 107 PRO A O 1
ATOM 861 N N . ILE A 1 108 ? -2.419 10.555 21.241 1.00 65.06 108 ILE A N 1
ATOM 862 C CA . ILE A 1 108 ? -2.057 9.195 20.839 1.00 65.06 108 ILE A CA 1
ATOM 863 C C . ILE A 1 108 ? -1.697 9.193 19.345 1.00 65.06 108 ILE A C 1
ATOM 865 O O . ILE A 1 108 ? -2.583 9.468 18.527 1.00 65.06 108 ILE A O 1
ATOM 869 N N . PRO A 1 109 ? -0.446 8.868 18.967 1.00 77.62 109 PRO A N 1
ATOM 870 C CA . PRO A 1 109 ? -0.075 8.780 17.567 1.00 77.62 109 PRO A CA 1
ATOM 871 C C . PRO A 1 109 ? -0.731 7.558 16.919 1.00 77.62 109 PRO A C 1
ATOM 873 O O . PRO A 1 109 ? -0.946 6.519 17.552 1.00 77.62 109 PRO A O 1
ATOM 876 N N . ASP A 1 110 ? -1.027 7.686 15.633 1.00 85.81 110 ASP A N 1
ATOM 877 C CA . ASP A 1 110 ? -1.493 6.578 14.812 1.00 85.81 110 ASP A CA 1
ATOM 878 C C . ASP A 1 110 ? -0.427 5.468 14.736 1.00 85.81 110 ASP A C 1
ATOM 880 O O . ASP A 1 110 ? 0.778 5.730 14.667 1.00 85.81 110 ASP A O 1
ATOM 884 N N . ILE A 1 111 ? -0.862 4.204 14.735 1.00 88.19 111 ILE A N 1
ATOM 885 C CA . ILE A 1 111 ? 0.040 3.065 14.554 1.00 88.19 111 ILE A CA 1
ATOM 886 C C . ILE A 1 111 ? 0.163 2.786 13.057 1.00 88.19 111 ILE A C 1
ATOM 888 O O . ILE A 1 111 ? -0.743 2.225 12.441 1.00 88.19 111 ILE A O 1
ATOM 892 N N . ILE A 1 112 ? 1.309 3.173 12.491 1.00 91.69 112 ILE A N 1
ATOM 893 C CA . ILE A 1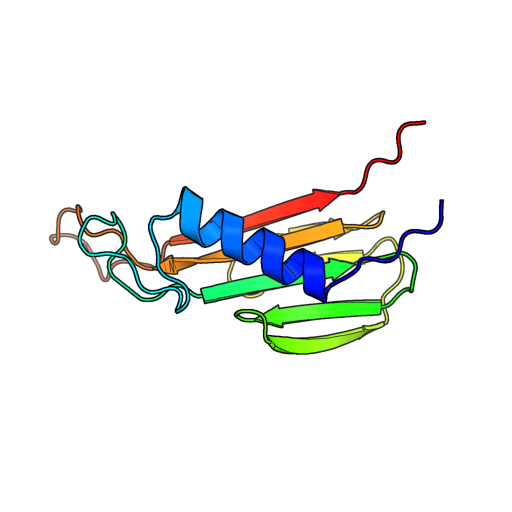 112 ? 1.629 2.991 11.072 1.00 91.69 112 ILE A CA 1
ATOM 894 C C . ILE A 1 112 ? 2.769 1.978 10.915 1.00 91.69 112 ILE A C 1
ATOM 896 O O . ILE A 1 112 ? 3.752 2.015 11.666 1.00 91.69 112 ILE A O 1
ATOM 900 N N . ARG A 1 113 ? 2.634 1.036 9.977 1.00 91.56 113 ARG A N 1
ATOM 901 C CA . ARG A 1 113 ? 3.644 0.012 9.665 1.00 91.56 113 ARG A CA 1
ATOM 902 C C . ARG A 1 113 ? 3.756 -0.202 8.164 1.00 91.56 113 ARG A C 1
ATOM 904 O O . ARG A 1 113 ? 2.733 -0.296 7.495 1.00 91.56 113 ARG A O 1
ATOM 911 N N . SER A 1 114 ? 4.987 -0.351 7.688 1.00 93.12 114 SER A N 1
ATOM 912 C CA . SER A 1 114 ? 5.315 -0.675 6.298 1.00 93.12 114 SER A CA 1
ATOM 913 C C . SER A 1 114 ? 6.060 -2.000 6.220 1.00 93.12 114 SER A C 1
ATOM 915 O O . SER A 1 114 ? 6.839 -2.332 7.116 1.00 93.12 114 SER A O 1
ATOM 917 N N . SER A 1 115 ? 5.825 -2.754 5.153 1.00 90.94 115 SER A N 1
ATOM 918 C CA . SER A 1 115 ? 6.542 -3.990 4.849 1.00 90.94 115 SER A CA 1
ATOM 919 C C . SER A 1 115 ? 6.581 -4.217 3.341 1.00 90.94 115 SER A C 1
ATOM 921 O O . SER A 1 115 ? 5.670 -3.795 2.627 1.00 90.94 115 SER A O 1
ATOM 923 N N . SER A 1 116 ? 7.631 -4.876 2.861 1.00 90.94 116 SER A N 1
ATOM 924 C CA . SER A 1 116 ? 7.799 -5.258 1.463 1.00 90.94 116 SER A CA 1
ATOM 925 C C . SER A 1 116 ? 7.834 -6.773 1.319 1.00 90.94 116 SER A C 1
ATOM 927 O O . SER A 1 116 ? 8.346 -7.479 2.188 1.00 90.94 116 SER A O 1
ATOM 929 N N . HIS A 1 117 ? 7.332 -7.260 0.193 1.00 90.38 117 HIS A N 1
ATOM 930 C CA . HIS A 1 117 ? 7.482 -8.641 -0.233 1.00 90.38 117 HIS A CA 1
ATOM 931 C C . HIS A 1 117 ? 8.040 -8.667 -1.652 1.00 90.38 117 HIS A C 1
ATOM 933 O O . HIS A 1 117 ? 7.412 -8.137 -2.572 1.00 90.38 117 HIS A O 1
ATOM 939 N N . GLU A 1 118 ? 9.224 -9.251 -1.796 1.00 87.38 118 GLU A N 1
ATOM 940 C CA . GLU A 1 118 ? 9.908 -9.419 -3.076 1.00 87.38 118 GLU A CA 1
ATOM 941 C C . GLU A 1 118 ? 9.531 -10.774 -3.677 1.00 87.38 118 GLU A C 1
ATOM 943 O O . GLU A 1 118 ? 9.388 -11.774 -2.965 1.00 87.38 118 GLU A O 1
ATOM 948 N N . TRP A 1 119 ? 9.311 -10.800 -4.989 1.00 79.81 119 TRP A N 1
ATOM 949 C CA . TRP A 1 119 ? 9.000 -12.029 -5.698 1.00 79.81 119 TRP A CA 1
ATOM 950 C C . TRP A 1 119 ? 10.275 -12.834 -5.957 1.00 79.81 119 TRP A C 1
ATOM 952 O O . TRP A 1 119 ? 10.967 -12.635 -6.954 1.00 79.81 119 TRP A O 1
ATOM 962 N N . GLU A 1 120 ? 10.533 -13.824 -5.108 1.00 73.44 120 GLU A N 1
ATOM 963 C CA . GLU A 1 120 ? 11.584 -14.803 -5.365 1.00 73.44 120 GLU A CA 1
ATOM 964 C C . GLU A 1 120 ? 11.083 -15.872 -6.350 1.00 73.44 120 GLU A C 1
ATOM 966 O O . GLU A 1 120 ? 10.384 -16.828 -5.990 1.00 73.44 120 GLU A O 1
ATOM 971 N N . ALA A 1 121 ? 11.462 -15.751 -7.624 1.00 60.06 121 ALA A N 1
ATOM 972 C CA . ALA A 1 121 ? 11.308 -16.866 -8.551 1.00 60.06 121 ALA A CA 1
ATOM 973 C C . ALA A 1 121 ? 12.186 -18.032 -8.062 1.00 60.06 121 ALA A C 1
ATOM 975 O O . ALA A 1 121 ? 13.411 -17.902 -8.023 1.00 60.06 121 ALA A O 1
ATOM 976 N N . LYS A 1 122 ? 11.573 -19.171 -7.696 1.00 57.41 122 LYS A N 1
ATOM 977 C CA . LYS A 1 122 ? 12.309 -20.408 -7.380 1.00 57.41 122 LYS A CA 1
ATOM 978 C C . LYS A 1 122 ? 13.287 -20.702 -8.525 1.00 57.41 122 LYS A C 1
ATOM 980 O O . LYS A 1 122 ? 12.844 -20.949 -9.647 1.00 57.41 122 LYS A O 1
ATOM 985 N N . LYS A 1 123 ? 14.585 -20.598 -8.235 1.00 45.91 123 LYS A N 1
ATOM 986 C CA . LYS A 1 123 ? 15.673 -20.949 -9.155 1.00 45.91 123 LYS A CA 1
ATOM 987 C C . LYS A 1 123 ? 15.766 -22.456 -9.340 1.00 45.91 123 LYS A C 1
ATOM 989 O O . LYS A 1 123 ? 15.515 -23.180 -8.349 1.00 45.91 123 LYS A O 1
#

Foldseek 3Di:
DFDDDPLLVVLVVVLVCCCVVQCADLQQHHDPPGQFDDRKKKKKWWDGNVQKIWIDISSHTDDIDGHDPQDWDQDPVDRDIDTRHHTKMKMKMFRADTDDDDPPDDDGGTDMDMDMDHDDDDD

Radius of gyration: 16.1 Å; chains: 1; bounding box: 35×34×48 Å

Organism: NCBI:txid412755

pLDDT: mean 89.38, std 10.81, range [45.91, 97.94]